Protein AF-G4SY74-F1 (afdb_monomer_lite)

Radius of gyration: 20.06 Å; chains: 1; bounding box: 60×34×42 Å

Organism: Methylotuvimicrobium alcaliphilum (strain DSM 19304 / NCIMB 14124 / VKM B-2133 / 20Z) (NCBI:txid1091494)

Foldseek 3Di:
DVVLVVVCVVVVNFDDDDDLDPVVVVVRVVSSLVVVQVVCVVVVHDRDDPPVDDPVNSVVVVVVSVVVVVVVCVVVVVVVVCVVVVPDDDPPPDD

Secondary structure (DSSP, 8-state):
-HHHHHHHHHTT--SS---SSHHHHHHHHHHHHHHHHHHHHHTTPPP---TT--HHHHHHHHHHHHHHHHHHHHHHHHHHHHHHTT----TT---

pLDDT: mean 72.76, std 10.18, range [46.84, 87.81]

Structure (mmCIF, N/CA/C/O backbone):
data_AF-G4SY74-F1
#
_entry.id   AF-G4SY74-F1
#
loop_
_atom_site.group_PDB
_atom_site.id
_atom_site.type_symbol
_atom_site.label_atom_id
_atom_site.label_alt_id
_atom_site.label_comp_id
_atom_site.label_asym_id
_atom_site.label_entity_id
_atom_site.label_seq_id
_atom_site.pdbx_PDB_ins_code
_atom_site.Cartn_x
_atom_site.Cartn_y
_atom_site.Cartn_z
_atom_site.occupancy
_atom_site.B_iso_or_equiv
_atom_site.auth_seq_id
_atom_site.auth_comp_id
_atom_site.auth_asym_id
_atom_site.auth_atom_id
_atom_site.pdbx_PDB_model_num
ATOM 1 N N . MET A 1 1 ? 4.943 -2.671 0.170 1.00 60.41 1 MET A N 1
ATOM 2 C CA . MET A 1 1 ? 3.715 -2.700 -0.653 1.00 60.41 1 MET A CA 1
ATOM 3 C C . MET A 1 1 ? 3.719 -3.885 -1.602 1.00 60.41 1 MET A C 1
ATOM 5 O O . MET A 1 1 ? 2.757 -4.632 -1.549 1.00 60.41 1 MET A O 1
ATOM 9 N N . ALA A 1 2 ? 4.811 -4.131 -2.339 1.00 66.75 2 ALA A N 1
ATOM 10 C CA . ALA A 1 2 ? 4.958 -5.307 -3.209 1.00 66.75 2 ALA A CA 1
ATOM 11 C C . ALA A 1 2 ? 4.549 -6.638 -2.551 1.00 66.75 2 ALA A C 1
ATOM 13 O O . ALA A 1 2 ? 3.687 -7.311 -3.080 1.00 66.75 2 ALA A O 1
ATOM 14 N N . SER A 1 3 ? 5.019 -6.959 -1.338 1.00 72.88 3 SER A N 1
ATOM 15 C CA . SER A 1 3 ? 4.654 -8.224 -0.670 1.00 72.88 3 SER A CA 1
ATOM 16 C C . SER A 1 3 ? 3.160 -8.377 -0.346 1.00 72.88 3 SER A C 1
ATOM 18 O O . SER A 1 3 ? 2.624 -9.481 -0.404 1.00 72.88 3 SER A O 1
ATOM 20 N N . VAL A 1 4 ? 2.472 -7.284 -0.001 1.00 71.50 4 VAL A N 1
ATOM 21 C CA . VAL A 1 4 ? 1.020 -7.299 0.249 1.00 71.50 4 VAL A CA 1
ATOM 22 C C . VAL A 1 4 ? 0.275 -7.470 -1.070 1.00 71.50 4 VAL A C 1
ATOM 24 O O . VAL A 1 4 ? -0.684 -8.227 -1.131 1.00 71.50 4 VAL A O 1
ATOM 27 N N . GLN A 1 5 ? 0.756 -6.827 -2.132 1.00 72.19 5 GLN A N 1
ATOM 28 C CA . GLN A 1 5 ? 0.192 -6.939 -3.471 1.00 72.19 5 GLN A CA 1
ATOM 29 C C . GLN A 1 5 ? 0.450 -8.315 -4.099 1.00 72.19 5 GLN A C 1
ATOM 31 O O . GLN A 1 5 ? -0.463 -8.867 -4.694 1.00 72.19 5 GLN A O 1
ATOM 36 N N . ASP A 1 6 ? 1.624 -8.913 -3.886 1.00 71.25 6 ASP A N 1
ATOM 37 C CA . ASP A 1 6 ? 1.942 -10.299 -4.253 1.00 71.25 6 ASP A CA 1
ATOM 38 C C . ASP A 1 6 ? 1.005 -11.269 -3.546 1.00 71.25 6 ASP A C 1
ATOM 40 O O . ASP A 1 6 ? 0.463 -12.190 -4.149 1.00 71.25 6 ASP A O 1
ATOM 44 N N . THR A 1 7 ? 0.784 -11.047 -2.249 1.00 73.25 7 THR A N 1
ATOM 45 C CA . THR A 1 7 ? -0.140 -11.865 -1.465 1.00 73.25 7 THR A CA 1
ATOM 46 C C . THR A 1 7 ? -1.555 -11.717 -2.015 1.00 73.25 7 THR A C 1
ATOM 48 O O . THR A 1 7 ? -2.214 -12.713 -2.292 1.00 73.25 7 THR A O 1
ATOM 51 N N . ALA A 1 8 ? -2.004 -10.488 -2.256 1.00 72.75 8 ALA A N 1
ATOM 52 C CA . ALA A 1 8 ? -3.328 -10.222 -2.792 1.00 72.75 8 ALA A CA 1
ATOM 53 C C . ALA A 1 8 ? -3.510 -10.820 -4.202 1.00 72.75 8 ALA A C 1
ATOM 55 O O . ALA A 1 8 ? -4.519 -11.471 -4.454 1.00 72.75 8 ALA A O 1
ATOM 56 N N . GLN A 1 9 ? -2.506 -10.726 -5.081 1.00 77.31 9 GLN A N 1
ATOM 57 C CA . GLN A 1 9 ? -2.496 -11.388 -6.391 1.00 77.31 9 GLN A CA 1
ATOM 58 C C . GLN A 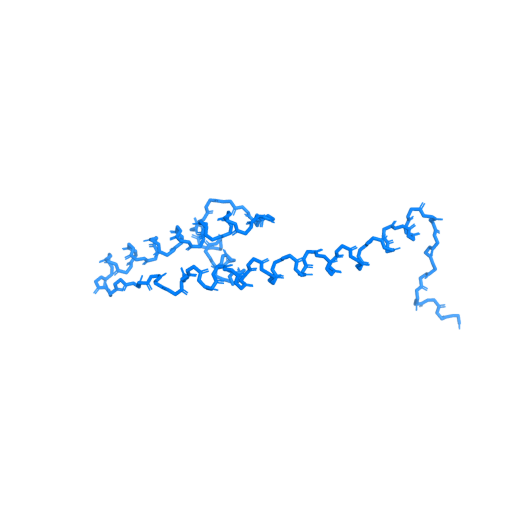1 9 ? -2.552 -12.916 -6.272 1.00 77.31 9 GLN A C 1
ATOM 60 O O . GLN A 1 9 ? -3.330 -13.546 -6.985 1.00 77.31 9 GLN A O 1
ATOM 65 N N . ASN A 1 10 ? -1.802 -13.513 -5.342 1.00 77.06 10 ASN A N 1
ATOM 66 C CA . ASN A 1 10 ? -1.850 -14.956 -5.083 1.00 77.06 10 ASN A CA 1
ATOM 67 C C . ASN A 1 10 ? -3.229 -15.424 -4.596 1.00 77.06 10 ASN A C 1
ATOM 69 O O . ASN A 1 10 ? -3.629 -16.550 -4.883 1.00 77.06 10 ASN A O 1
ATOM 73 N N . PHE A 1 11 ? -3.970 -14.565 -3.894 1.00 70.75 11 PHE A N 1
ATOM 74 C CA . PHE A 1 11 ? -5.351 -14.828 -3.483 1.00 70.75 11 PHE A CA 1
ATOM 75 C C . PHE A 1 11 ? -6.397 -14.426 -4.539 1.00 70.75 11 PHE A C 1
ATOM 77 O O . PHE A 1 11 ? -7.591 -14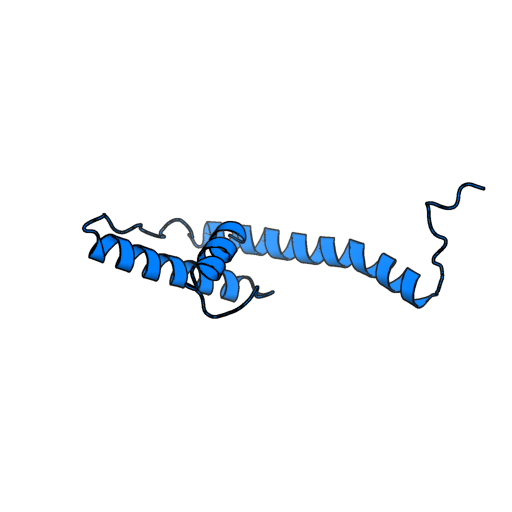.595 -4.305 1.00 70.75 11 PHE A O 1
ATOM 84 N N . GLY A 1 12 ? -5.983 -13.900 -5.699 1.00 73.19 12 GLY A N 1
ATOM 85 C CA . GLY A 1 12 ? -6.893 -13.384 -6.729 1.00 73.19 12 GLY A CA 1
ATOM 86 C C . GLY A 1 12 ? -7.606 -12.080 -6.338 1.00 73.19 12 GLY A C 1
ATOM 87 O O . GLY A 1 12 ? -8.549 -11.659 -7.005 1.00 73.19 12 GLY A O 1
ATOM 88 N N . LEU A 1 13 ? -7.158 -11.429 -5.266 1.00 67.06 13 LEU A N 1
ATOM 89 C CA . LEU A 1 13 ? -7.702 -10.202 -4.694 1.00 67.06 13 LEU A CA 1
ATOM 90 C C . LEU A 1 13 ? -6.946 -8.988 -5.260 1.00 67.06 13 LEU A C 1
ATOM 92 O O . LEU A 1 13 ? -6.182 -8.331 -4.563 1.00 67.06 13 LEU A O 1
ATOM 96 N N . GLY A 1 14 ? -7.098 -8.689 -6.549 1.00 61.94 14 GLY A N 1
ATOM 97 C CA . GLY A 1 14 ? -6.440 -7.518 -7.137 1.00 61.94 14 GLY A CA 1
ATOM 98 C C . GLY A 1 14 ? -6.501 -7.481 -8.657 1.00 61.94 14 GLY A C 1
ATOM 99 O O . GLY A 1 14 ? -5.962 -8.354 -9.333 1.00 61.94 14 GLY A O 1
ATOM 100 N N . GLY A 1 15 ? -7.147 -6.450 -9.203 1.00 57.00 15 GLY A N 1
ATOM 101 C CA . GLY A 1 15 ? -7.189 -6.186 -10.638 1.00 57.00 15 GLY A CA 1
ATOM 102 C C . GLY A 1 15 ? -6.012 -5.315 -11.065 1.00 57.00 15 GLY A C 1
ATOM 103 O O . GLY A 1 15 ? -6.056 -4.103 -10.891 1.00 57.00 15 GLY A O 1
ATOM 104 N N . GLY A 1 16 ? -4.979 -5.927 -11.641 1.00 56.00 16 GLY A N 1
ATOM 105 C CA . GLY A 1 16 ? -3.880 -5.212 -12.293 1.00 56.00 16 GLY A CA 1
ATOM 106 C C . GLY A 1 16 ? -2.505 -5.588 -11.749 1.00 56.00 16 GLY A C 1
ATOM 107 O O . GLY A 1 16 ? -2.282 -5.641 -10.539 1.00 56.00 16 GLY A O 1
ATOM 108 N N . GLY A 1 17 ? -1.588 -5.875 -12.676 1.00 58.59 17 GLY A N 1
ATOM 109 C CA . GLY A 1 17 ? -0.181 -6.128 -12.384 1.00 58.59 17 GLY A CA 1
ATOM 110 C C . GLY A 1 17 ? 0.529 -4.919 -11.768 1.00 58.59 17 GLY A C 1
ATOM 111 O O . GLY A 1 17 ? -0.070 -3.878 -11.506 1.00 58.59 17 GLY A O 1
ATOM 112 N N . TYR A 1 18 ? 1.833 -5.068 -11.548 1.00 60.38 18 TYR A N 1
ATOM 113 C CA . TYR A 1 18 ? 2.692 -3.992 -11.063 1.00 60.38 18 TYR A CA 1
ATOM 114 C C . TYR A 1 18 ? 2.588 -2.756 -11.969 1.00 60.38 18 TYR A C 1
ATOM 116 O O . TYR A 1 18 ? 2.928 -2.823 -13.149 1.00 60.38 18 TYR A O 1
ATOM 124 N N . ALA A 1 19 ? 2.093 -1.646 -11.421 1.00 64.69 19 ALA A N 1
ATOM 125 C CA . ALA A 1 19 ? 2.074 -0.359 -12.104 1.00 64.69 19 ALA A CA 1
ATOM 126 C C . ALA A 1 19 ? 3.387 0.391 -11.839 1.00 64.69 19 ALA A C 1
ATOM 128 O O . ALA A 1 19 ? 3.882 0.381 -10.716 1.00 64.69 19 ALA A O 1
ATOM 129 N N . ASP A 1 20 ? 3.918 1.071 -12.857 1.00 68.94 20 ASP A N 1
ATOM 130 C CA . ASP A 1 20 ? 5.098 1.948 -12.734 1.00 68.94 20 ASP A CA 1
ATOM 131 C C . ASP A 1 20 ? 4.759 3.332 -12.146 1.00 68.94 20 ASP A C 1
ATOM 133 O O . ASP A 1 20 ? 5.641 4.172 -11.958 1.00 68.94 20 ASP A O 1
ATOM 137 N N . ASP A 1 21 ? 3.476 3.590 -11.885 1.00 78.31 21 ASP A N 1
ATOM 138 C CA . ASP A 1 21 ? 2.985 4.843 -11.327 1.00 78.31 21 ASP A CA 1
ATOM 139 C C . ASP A 1 21 ? 2.611 4.687 -9.850 1.00 78.31 21 ASP A C 1
ATOM 141 O O . ASP A 1 21 ? 1.888 3.766 -9.459 1.00 78.31 21 ASP A O 1
ATOM 145 N N . LEU A 1 22 ? 3.089 5.619 -9.026 1.00 78.12 22 LEU A N 1
ATOM 146 C CA . LEU A 1 22 ? 2.889 5.572 -7.584 1.00 78.12 22 LEU A CA 1
ATOM 147 C C . LEU A 1 22 ? 1.409 5.707 -7.213 1.00 78.12 22 LEU A C 1
ATOM 149 O O . LEU A 1 22 ? 0.956 5.009 -6.307 1.00 78.12 22 LEU A O 1
ATOM 153 N N . ASP A 1 23 ? 0.650 6.558 -7.901 1.00 79.44 23 ASP A N 1
ATOM 154 C CA . ASP A 1 23 ? -0.766 6.759 -7.584 1.00 79.44 23 ASP A CA 1
ATOM 155 C C . ASP A 1 23 ? -1.589 5.509 -7.916 1.00 79.44 23 ASP A C 1
ATOM 157 O O . ASP A 1 23 ? -2.444 5.097 -7.127 1.00 79.44 23 ASP A O 1
ATOM 161 N N . ALA A 1 24 ? -1.267 4.828 -9.018 1.00 79.00 24 ALA A N 1
ATOM 162 C CA . ALA A 1 24 ? -1.847 3.527 -9.341 1.00 79.00 24 ALA A CA 1
ATOM 163 C C . ALA A 1 24 ? -1.520 2.456 -8.280 1.00 79.00 24 ALA A C 1
ATOM 165 O O . ALA A 1 24 ? -2.410 1.702 -7.871 1.00 79.00 24 ALA A O 1
ATOM 166 N N . ILE A 1 25 ? -0.280 2.415 -7.772 1.00 79.12 25 ILE A N 1
ATOM 167 C CA . ILE A 1 25 ? 0.109 1.508 -6.677 1.00 79.12 25 ILE A CA 1
ATOM 168 C C . ILE A 1 25 ? -0.709 1.813 -5.416 1.00 79.12 25 ILE A C 1
ATOM 170 O O . ILE A 1 25 ? -1.279 0.900 -4.816 1.00 79.12 25 ILE A O 1
ATOM 174 N N . LEU A 1 26 ? -0.813 3.083 -5.024 1.00 81.56 26 LEU A N 1
ATOM 175 C CA . LEU A 1 26 ? -1.558 3.502 -3.835 1.00 81.56 26 LEU A CA 1
ATOM 176 C C . LEU A 1 26 ? -3.055 3.193 -3.950 1.00 81.56 26 LEU A C 1
ATOM 178 O O . LEU A 1 26 ? -3.658 2.713 -2.989 1.00 81.56 26 LEU A O 1
ATOM 182 N N . CYS A 1 27 ? -3.637 3.398 -5.131 1.00 80.19 27 CYS A N 1
ATOM 183 C CA . CYS A 1 27 ? -5.026 3.057 -5.419 1.00 80.19 27 CYS A CA 1
ATOM 184 C C . CYS A 1 27 ? -5.270 1.543 -5.297 1.00 80.19 27 CYS A C 1
ATOM 186 O O . CYS A 1 27 ? -6.203 1.117 -4.613 1.00 80.19 27 CYS A O 1
ATOM 188 N N . SER A 1 28 ? -4.385 0.719 -5.873 1.00 77.75 28 SER A N 1
ATOM 189 C CA . SER A 1 28 ? -4.478 -0.744 -5.771 1.00 77.75 28 SER A CA 1
ATOM 190 C C . SER A 1 28 ? -4.359 -1.237 -4.324 1.00 77.75 28 SER A C 1
ATOM 192 O O . SER A 1 28 ? -5.107 -2.116 -3.898 1.00 77.75 28 SER A O 1
ATOM 194 N N . PHE A 1 29 ? -3.481 -0.615 -3.534 1.00 77.44 29 PHE A N 1
ATOM 195 C CA . PHE A 1 29 ? -3.306 -0.931 -2.122 1.00 77.44 29 PHE A CA 1
ATOM 196 C C . PHE A 1 29 ? -4.548 -0.572 -1.295 1.00 77.44 29 PHE A C 1
ATOM 198 O O . PHE A 1 29 ? -4.983 -1.364 -0.460 1.00 77.44 29 PHE A O 1
ATOM 205 N N . GLY A 1 30 ? -5.167 0.581 -1.569 1.00 78.50 30 GLY A N 1
ATOM 206 C CA . GLY A 1 30 ? -6.432 0.972 -0.946 1.00 78.50 30 GLY A CA 1
ATOM 207 C C . GLY A 1 30 ? -7.574 0.002 -1.266 1.00 78.50 30 GLY A C 1
ATOM 208 O O . GLY A 1 30 ? -8.330 -0.372 -0.372 1.00 78.50 30 GLY A O 1
ATOM 209 N N . ALA A 1 31 ? -7.660 -0.469 -2.514 1.00 80.44 31 ALA A N 1
ATOM 210 C CA . ALA A 1 31 ? -8.661 -1.453 -2.924 1.00 80.44 31 ALA A CA 1
ATOM 211 C C . ALA A 1 31 ? -8.490 -2.803 -2.203 1.00 80.44 31 ALA A C 1
ATOM 213 O O . ALA A 1 31 ? -9.474 -3.366 -1.728 1.00 80.44 31 ALA A O 1
ATOM 214 N N . ILE A 1 32 ? -7.252 -3.291 -2.052 1.00 80.88 32 ILE A N 1
ATOM 215 C CA . ILE A 1 32 ? -6.957 -4.502 -1.263 1.00 80.88 32 ILE A CA 1
ATOM 216 C C . ILE A 1 32 ? -7.423 -4.321 0.186 1.00 80.88 32 ILE A C 1
ATOM 218 O O . ILE A 1 32 ? -8.045 -5.218 0.752 1.00 80.88 32 ILE A O 1
ATOM 222 N N . GLY A 1 33 ? -7.182 -3.146 0.772 1.00 78.88 33 GLY A N 1
ATOM 223 C CA . GLY A 1 33 ? -7.621 -2.823 2.127 1.00 78.88 33 GLY A CA 1
ATOM 224 C C . GLY A 1 33 ? -9.135 -2.911 2.330 1.00 78.88 33 GLY A C 1
ATOM 225 O O . GLY A 1 33 ? -9.585 -3.435 3.347 1.00 78.88 33 GLY A O 1
ATOM 226 N N . LEU A 1 34 ? -9.923 -2.458 1.351 1.00 81.25 34 LEU A N 1
ATOM 227 C CA . LEU A 1 34 ? -11.384 -2.580 1.389 1.00 81.25 34 LEU A CA 1
ATOM 228 C C . LEU A 1 34 ? -11.840 -4.041 1.327 1.00 81.25 34 LEU A C 1
ATOM 230 O O . LEU A 1 34 ? -12.719 -4.436 2.086 1.00 81.25 34 LEU A O 1
ATOM 234 N N . VAL A 1 35 ? -11.222 -4.850 0.464 1.00 83.06 35 VAL A N 1
ATOM 235 C CA . VAL A 1 35 ? -11.575 -6.270 0.316 1.00 83.06 35 VAL A CA 1
ATOM 236 C C . VAL A 1 35 ? -11.243 -7.064 1.579 1.00 83.06 35 VAL A C 1
ATOM 238 O O . VAL A 1 35 ? -12.041 -7.884 2.021 1.00 83.06 35 VAL A O 1
ATOM 241 N N . VAL A 1 36 ? -10.094 -6.792 2.199 1.00 81.38 36 VAL A N 1
ATOM 242 C CA . VAL A 1 36 ? -9.719 -7.417 3.476 1.00 81.38 36 VAL A CA 1
ATOM 243 C C . VAL A 1 36 ? -10.696 -7.034 4.590 1.00 81.38 36 VAL A C 1
ATOM 245 O O . VAL A 1 36 ? -11.045 -7.885 5.403 1.00 81.38 36 VAL A O 1
ATOM 248 N N . ASN A 1 37 ? -11.180 -5.790 4.614 1.00 83.56 37 ASN A N 1
ATOM 249 C CA . ASN A 1 37 ? -12.187 -5.376 5.590 1.00 83.56 37 ASN A CA 1
ATOM 250 C C . ASN A 1 37 ? -13.528 -6.082 5.383 1.00 83.56 37 ASN A C 1
ATOM 252 O O . ASN A 1 37 ? -14.158 -6.467 6.362 1.00 83.56 37 ASN A O 1
ATOM 256 N N . GLU A 1 38 ? -13.936 -6.330 4.139 1.00 84.88 38 GLU A N 1
ATOM 257 C CA . GLU A 1 38 ? -15.157 -7.098 3.884 1.00 84.88 38 GLU A CA 1
ATOM 258 C C . GLU A 1 38 ? -15.025 -8.549 4.367 1.00 84.88 38 GLU A C 1
ATOM 260 O O . GLU A 1 38 ? -15.911 -9.057 5.049 1.00 84.88 38 GLU A O 1
ATOM 265 N N . ILE A 1 39 ? -13.872 -9.185 4.134 1.00 84.38 39 ILE A N 1
ATOM 266 C CA . ILE A 1 39 ? -13.581 -10.525 4.671 1.00 84.38 39 ILE A CA 1
ATOM 267 C C . ILE A 1 39 ? -13.608 -10.515 6.205 1.00 84.38 39 ILE A C 1
ATOM 269 O O . ILE A 1 39 ? -14.177 -11.413 6.826 1.00 84.38 39 ILE A O 1
ATOM 273 N N . ASN A 1 40 ? -13.018 -9.495 6.834 1.00 84.44 40 ASN A N 1
ATOM 274 C CA . ASN A 1 40 ? -13.068 -9.352 8.286 1.00 84.44 40 ASN A CA 1
ATOM 275 C C . ASN A 1 40 ? -14.513 -9.227 8.776 1.00 84.44 40 ASN A C 1
ATOM 277 O O . ASN A 1 40 ? -14.880 -9.897 9.740 1.00 84.44 40 ASN A O 1
ATOM 281 N N . ARG A 1 41 ? -15.343 -8.431 8.100 1.00 84.44 41 ARG A N 1
ATOM 282 C CA . ARG A 1 41 ? -16.750 -8.238 8.456 1.00 84.44 41 ARG A CA 1
ATOM 283 C C . ARG A 1 41 ? -17.565 -9.524 8.320 1.00 84.44 41 ARG A C 1
ATOM 285 O O . ARG A 1 41 ? -18.318 -9.842 9.240 1.00 84.44 41 ARG A O 1
ATOM 292 N N . ASP A 1 42 ? -17.348 -10.298 7.260 1.00 87.81 42 ASP A N 1
ATOM 293 C CA . ASP A 1 42 ? -17.957 -11.623 7.074 1.00 87.81 42 ASP A CA 1
ATOM 294 C C . ASP A 1 42 ? -17.564 -12.608 8.187 1.00 87.81 42 ASP A C 1
ATOM 296 O O . ASP A 1 42 ? -18.351 -13.466 8.590 1.00 87.81 42 ASP A O 1
ATOM 300 N N . MET A 1 43 ? -16.356 -12.461 8.734 1.00 83.50 43 MET A N 1
ATOM 301 C CA . MET A 1 43 ? -15.843 -13.272 9.841 1.00 83.50 43 MET A CA 1
ATOM 302 C C . MET A 1 43 ? -16.187 -12.717 11.237 1.00 83.50 43 MET A C 1
ATOM 304 O O . MET A 1 43 ? -15.832 -13.338 12.240 1.00 83.50 43 MET A O 1
ATOM 308 N N . GLY A 1 44 ? -16.857 -11.563 11.334 1.00 87.25 44 GLY A N 1
ATOM 309 C CA . GLY A 1 44 ? -17.140 -10.881 12.605 1.00 87.25 44 GLY A CA 1
ATOM 310 C C . GLY A 1 44 ? -15.914 -10.237 13.272 1.00 87.25 44 GLY A C 1
ATOM 311 O O . GLY A 1 44 ? -15.932 -9.965 14.473 1.00 87.25 44 GLY A O 1
ATOM 312 N N . LEU A 1 45 ? -14.840 -10.019 12.512 1.00 83.50 45 LEU A N 1
ATOM 313 C CA . LEU A 1 45 ? -13.616 -9.336 12.925 1.00 83.50 45 LEU A CA 1
ATOM 314 C C . LEU A 1 45 ? -13.727 -7.815 12.729 1.00 83.50 45 LEU A C 1
ATOM 316 O O . LEU A 1 45 ? -14.629 -7.306 12.067 1.00 83.50 45 LEU A O 1
ATOM 320 N N . LEU A 1 46 ? -12.789 -7.079 13.330 1.00 79.81 46 LEU A N 1
ATOM 321 C CA . LEU A 1 46 ? -12.729 -5.620 13.240 1.00 79.81 46 LEU A CA 1
ATOM 322 C C . LEU A 1 46 ? -12.164 -5.157 11.887 1.00 79.81 46 LEU A C 1
ATOM 324 O O . LEU A 1 46 ? -11.215 -5.743 11.358 1.00 79.81 46 LEU A O 1
ATOM 328 N N . ASP A 1 47 ? -12.713 -4.055 11.375 1.00 79.06 47 ASP A N 1
ATOM 329 C CA . ASP A 1 47 ? -12.199 -3.372 10.186 1.00 79.06 47 ASP A CA 1
ATOM 330 C C . ASP A 1 47 ? -10.799 -2.794 10.464 1.00 79.06 47 ASP A C 1
ATOM 332 O O . ASP A 1 47 ? -10.540 -2.188 11.508 1.00 79.06 47 ASP A O 1
ATOM 336 N N . LEU A 1 48 ? -9.888 -2.943 9.504 1.00 71.25 48 LEU A N 1
ATOM 337 C CA . LEU A 1 48 ? -8.575 -2.310 9.521 1.00 71.25 48 LEU A CA 1
ATOM 338 C C . LEU A 1 48 ? -8.680 -0.920 8.880 1.00 71.25 48 LEU A C 1
ATOM 340 O O . LEU A 1 48 ? -8.943 -0.779 7.681 1.00 71.25 48 LEU A O 1
ATOM 344 N N . THR A 1 49 ? -8.447 0.136 9.656 1.00 63.84 49 THR A N 1
ATOM 345 C CA . THR A 1 49 ? -8.382 1.502 9.125 1.00 63.84 49 THR A CA 1
ATOM 346 C C . THR A 1 49 ? -7.049 1.740 8.414 1.00 63.84 49 THR A C 1
ATOM 348 O O . THR A 1 49 ? -5.975 1.721 9.011 1.00 63.84 49 THR A O 1
ATOM 351 N N . HIS A 1 50 ? -7.112 2.019 7.109 1.00 59.12 50 HIS A N 1
ATOM 352 C CA . HIS A 1 50 ? -5.952 2.351 6.270 1.00 59.12 50 HIS A CA 1
ATOM 353 C C . HIS A 1 50 ? -5.482 3.813 6.429 1.00 59.12 50 HIS A C 1
ATOM 355 O O . HIS A 1 50 ? -4.932 4.403 5.502 1.00 59.12 50 HIS A O 1
ATOM 361 N N . GLU A 1 51 ? -5.642 4.415 7.611 1.00 61.97 51 GLU A N 1
ATOM 362 C CA . GLU A 1 51 ? -5.241 5.811 7.874 1.00 61.97 51 GLU A CA 1
ATOM 363 C C . GLU A 1 51 ? -3.711 6.024 7.809 1.00 61.97 51 GLU A C 1
ATOM 365 O O . GLU A 1 51 ? -3.203 7.141 7.885 1.00 61.97 51 GLU A O 1
ATOM 370 N N . LEU A 1 52 ? -2.941 4.949 7.613 1.00 60.66 52 LEU A N 1
ATOM 371 C CA . LEU A 1 52 ? -1.484 4.988 7.578 1.00 60.66 52 LEU A CA 1
ATOM 372 C C . LEU A 1 52 ? -0.904 5.770 6.386 1.00 60.66 52 LEU A C 1
ATOM 374 O O . LEU A 1 52 ? 0.247 6.191 6.460 1.00 60.66 52 LEU A O 1
ATOM 378 N N . ILE A 1 53 ? -1.644 5.977 5.291 1.00 66.56 53 ILE A N 1
ATOM 379 C CA . ILE A 1 53 ? -1.146 6.740 4.133 1.00 66.56 53 ILE A CA 1
ATOM 380 C C . ILE A 1 53 ? -1.643 8.180 4.223 1.00 66.56 53 ILE A C 1
ATOM 382 O O . ILE A 1 53 ? -2.584 8.597 3.556 1.00 66.56 53 ILE A O 1
ATOM 386 N N . THR A 1 54 ? -0.985 8.955 5.078 1.00 79.12 54 THR A N 1
ATOM 387 C CA . THR A 1 54 ? -1.206 10.402 5.161 1.00 79.12 54 THR A CA 1
ATOM 388 C C . THR A 1 54 ? -0.560 11.123 3.968 1.00 79.12 54 THR A C 1
ATOM 390 O O . THR A 1 54 ? 0.406 10.605 3.394 1.00 79.12 54 THR A O 1
ATOM 393 N N . PRO A 1 55 ? -0.984 12.358 3.626 1.00 78.56 55 PRO A N 1
ATOM 394 C CA . PRO A 1 55 ? -0.341 13.152 2.571 1.00 78.56 55 PRO A CA 1
ATOM 395 C C . PRO A 1 55 ? 1.177 13.312 2.770 1.00 78.56 55 PRO A C 1
ATOM 397 O O . PRO A 1 55 ? 1.954 13.316 1.816 1.00 78.56 55 PRO A O 1
ATOM 400 N N . ALA A 1 56 ? 1.629 13.373 4.028 1.00 80.56 56 ALA A N 1
ATOM 401 C CA . ALA A 1 56 ? 3.048 13.436 4.372 1.00 80.56 56 ALA A CA 1
ATOM 402 C C . ALA A 1 56 ? 3.808 12.141 4.025 1.00 80.56 56 ALA A C 1
ATOM 404 O O . ALA A 1 56 ? 4.972 12.187 3.619 1.00 80.56 56 ALA A O 1
ATOM 405 N N . ILE A 1 57 ? 3.165 10.982 4.179 1.00 81.56 57 ILE A N 1
ATOM 406 C CA . ILE A 1 57 ? 3.731 9.678 3.818 1.00 81.56 57 ILE A CA 1
ATOM 407 C C . ILE A 1 57 ? 3.703 9.494 2.298 1.00 81.56 57 ILE A C 1
ATOM 409 O O . ILE A 1 57 ? 4.705 9.052 1.738 1.00 81.56 57 ILE A O 1
ATOM 413 N N . GLN A 1 58 ? 2.638 9.934 1.619 1.00 82.31 58 GLN A N 1
ATOM 414 C CA . GLN A 1 58 ? 2.573 9.954 0.154 1.00 82.3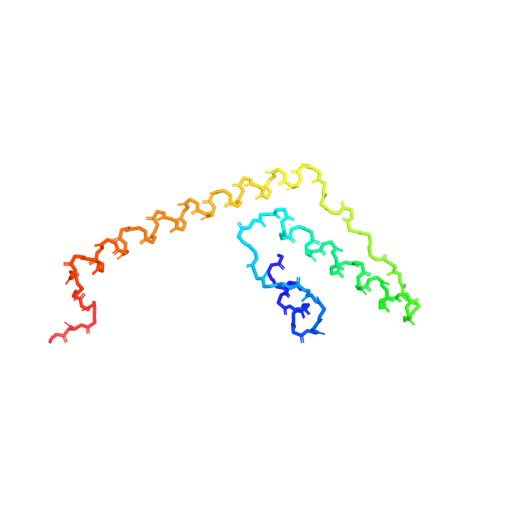1 58 GLN A CA 1
ATOM 415 C C . GLN A 1 58 ? 3.724 10.771 -0.452 1.00 82.31 58 GLN A C 1
ATOM 417 O O . GLN A 1 58 ? 4.421 10.279 -1.337 1.00 82.31 58 GLN A O 1
ATOM 422 N N . GLY A 1 59 ? 4.009 11.965 0.081 1.00 82.88 59 GLY A N 1
ATOM 423 C CA . GLY A 1 59 ? 5.135 12.787 -0.378 1.00 82.88 59 GLY A CA 1
ATOM 424 C C . GLY A 1 59 ? 6.500 12.105 -0.207 1.00 82.88 59 GLY A C 1
ATOM 425 O O . GLY A 1 59 ? 7.352 12.172 -1.094 1.00 82.88 59 GLY A O 1
ATOM 426 N N . LYS A 1 60 ? 6.705 11.381 0.902 1.00 83.69 60 LYS A N 1
ATOM 427 C CA . LYS A 1 60 ? 7.927 10.586 1.112 1.00 83.69 60 LYS A CA 1
ATOM 428 C C . LYS A 1 60 ? 8.021 9.412 0.140 1.00 83.69 60 LYS A C 1
ATOM 430 O O . LYS A 1 60 ? 9.103 9.160 -0.389 1.00 83.69 60 LYS A O 1
ATOM 435 N N . LEU A 1 61 ? 6.914 8.713 -0.115 1.00 83.62 61 LEU A N 1
ATOM 436 C CA . LEU A 1 61 ? 6.889 7.630 -1.097 1.00 83.62 61 LEU A CA 1
ATOM 437 C C . LEU A 1 61 ? 7.166 8.147 -2.512 1.00 83.62 61 LEU A C 1
ATOM 439 O O . LEU A 1 61 ? 7.939 7.513 -3.221 1.00 83.62 61 LEU A O 1
ATOM 443 N N . ALA A 1 62 ? 6.624 9.306 -2.895 1.00 85.25 62 ALA A N 1
ATOM 444 C CA . ALA A 1 62 ? 6.894 9.938 -4.189 1.00 85.25 62 ALA A CA 1
ATOM 445 C C . ALA A 1 62 ? 8.383 10.233 -4.377 1.00 85.25 62 ALA A C 1
ATOM 447 O O . ALA A 1 62 ? 8.963 9.902 -5.412 1.00 85.25 62 ALA A O 1
ATOM 448 N N . TYR A 1 63 ? 9.029 10.774 -3.342 1.00 85.56 63 TYR A N 1
ATOM 449 C CA . TYR A 1 63 ? 10.466 11.018 -3.362 1.00 85.56 63 TYR A CA 1
ATOM 450 C C . TYR A 1 63 ? 11.280 9.722 -3.512 1.00 85.56 63 TYR A C 1
ATOM 452 O O . TYR A 1 63 ? 12.172 9.643 -4.358 1.00 85.56 63 TYR A O 1
ATOM 460 N N . ILE A 1 64 ? 10.960 8.683 -2.732 1.00 85.75 64 ILE A N 1
ATOM 461 C CA . ILE A 1 64 ? 11.651 7.385 -2.806 1.00 85.75 64 ILE A CA 1
ATOM 462 C C . ILE A 1 64 ? 11.422 6.720 -4.168 1.00 85.75 64 ILE A C 1
ATOM 464 O O . ILE A 1 64 ? 12.366 6.178 -4.740 1.00 85.75 64 ILE A O 1
ATOM 468 N N . HIS A 1 65 ? 10.205 6.787 -4.709 1.00 83.69 65 HIS A N 1
ATOM 469 C CA . HIS A 1 65 ? 9.863 6.247 -6.023 1.00 83.69 65 HIS A CA 1
ATOM 470 C C . HIS A 1 65 ? 10.684 6.922 -7.130 1.00 83.69 65 HIS A C 1
ATOM 472 O O . HIS A 1 65 ? 11.315 6.245 -7.943 1.00 83.69 65 HIS A O 1
ATOM 478 N N . ALA A 1 66 ? 10.759 8.256 -7.115 1.00 83.38 66 ALA A N 1
ATOM 479 C CA . ALA A 1 66 ? 11.575 9.018 -8.056 1.00 83.38 66 ALA A CA 1
ATOM 480 C C . ALA A 1 66 ? 13.071 8.676 -7.937 1.00 83.38 66 ALA A C 1
ATOM 482 O O . ALA A 1 66 ? 13.748 8.485 -8.952 1.00 83.38 66 ALA A O 1
ATOM 483 N N . LEU A 1 67 ? 13.588 8.542 -6.709 1.00 85.12 67 LEU A N 1
ATOM 484 C CA . LEU A 1 67 ? 14.974 8.148 -6.456 1.00 85.12 67 LEU A CA 1
ATOM 485 C C . LEU A 1 67 ? 15.265 6.736 -6.986 1.00 85.12 67 LEU A C 1
ATOM 487 O O . LEU A 1 67 ? 16.259 6.534 -7.682 1.00 85.12 67 LEU A O 1
ATOM 491 N N . ALA A 1 68 ? 14.392 5.769 -6.694 1.00 81.38 68 ALA A N 1
ATOM 492 C CA . ALA A 1 68 ? 14.535 4.384 -7.131 1.00 81.38 68 ALA A CA 1
ATOM 493 C C . ALA A 1 68 ? 14.491 4.269 -8.659 1.00 81.38 68 ALA A C 1
ATOM 495 O O . ALA A 1 68 ? 15.373 3.649 -9.252 1.00 81.38 68 ALA A O 1
ATOM 496 N N . CYS A 1 69 ? 13.528 4.930 -9.306 1.00 80.56 69 CYS A N 1
ATOM 497 C CA . CYS A 1 69 ? 13.413 4.944 -10.761 1.00 80.56 69 CYS A CA 1
ATOM 498 C C . CYS A 1 69 ? 14.658 5.578 -11.413 1.00 80.56 69 CYS A C 1
ATOM 500 O O . CYS A 1 69 ? 15.220 5.029 -12.363 1.00 80.56 69 CYS A O 1
ATOM 502 N N . THR A 1 70 ? 15.179 6.668 -10.838 1.00 80.06 70 THR A N 1
ATOM 503 C CA . THR A 1 70 ? 16.420 7.314 -11.304 1.00 80.06 70 THR A CA 1
ATOM 504 C C . THR A 1 70 ? 17.642 6.406 -11.133 1.00 80.06 70 THR A C 1
ATOM 506 O O . THR A 1 70 ? 18.442 6.270 -12.060 1.00 80.06 70 THR A O 1
ATOM 509 N N . ALA A 1 71 ? 17.784 5.743 -9.983 1.00 72.38 71 ALA A N 1
ATOM 510 C CA . ALA A 1 71 ? 18.896 4.836 -9.700 1.00 72.38 71 ALA A CA 1
ATOM 511 C C . ALA A 1 71 ? 18.886 3.591 -10.605 1.00 72.38 71 ALA A C 1
ATOM 513 O O . ALA A 1 71 ? 19.928 3.189 -11.127 1.00 72.38 71 ALA A O 1
ATOM 514 N N . ILE A 1 72 ? 17.706 3.009 -10.844 1.00 70.88 72 ILE A N 1
ATOM 515 C CA . ILE A 1 72 ? 17.514 1.889 -11.774 1.00 70.88 72 ILE A CA 1
ATOM 516 C C . ILE A 1 72 ? 17.894 2.318 -13.193 1.00 70.88 72 ILE A C 1
ATOM 518 O O . ILE A 1 72 ? 18.654 1.620 -13.867 1.00 70.88 72 ILE A O 1
ATOM 522 N N . LYS A 1 73 ? 17.452 3.505 -13.624 1.00 71.69 73 LYS A N 1
ATOM 523 C CA . LYS A 1 73 ? 17.792 4.057 -14.938 1.00 71.69 73 LYS A CA 1
ATOM 524 C C . LYS A 1 73 ? 19.301 4.245 -15.094 1.00 71.69 73 LYS A C 1
ATOM 526 O O . LYS A 1 73 ? 19.854 3.811 -16.098 1.00 71.69 73 LYS A O 1
ATOM 531 N N . LEU A 1 74 ? 19.987 4.790 -14.085 1.00 69.94 74 LEU A N 1
ATOM 532 C CA . LEU A 1 74 ? 21.444 4.976 -14.113 1.00 69.94 74 LEU A 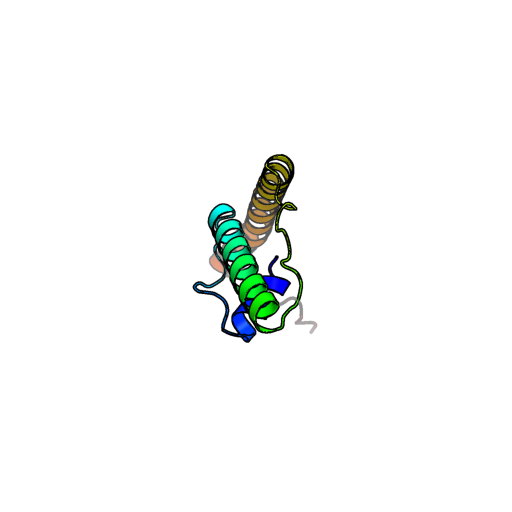CA 1
ATOM 533 C C . LEU A 1 74 ? 22.231 3.658 -14.161 1.00 69.94 74 LEU A C 1
ATOM 535 O O . LEU A 1 74 ? 23.324 3.625 -14.718 1.00 69.94 74 LEU A O 1
ATOM 539 N N . ARG A 1 75 ? 21.695 2.575 -13.589 1.00 66.06 75 ARG A N 1
ATOM 540 C CA . ARG A 1 75 ? 22.338 1.253 -13.583 1.00 66.06 75 ARG A CA 1
ATOM 541 C C . ARG A 1 75 ? 22.091 0.472 -14.876 1.00 66.06 75 ARG A C 1
ATOM 543 O O . ARG A 1 75 ? 22.995 -0.204 -15.360 1.00 66.06 75 ARG A O 1
ATOM 550 N N . ILE A 1 76 ? 20.887 0.567 -15.441 1.00 69.56 76 ILE A N 1
ATOM 551 C CA . ILE A 1 76 ? 20.493 -0.177 -16.647 1.00 69.56 76 ILE A CA 1
ATOM 552 C C . ILE A 1 76 ? 21.003 0.503 -17.919 1.00 69.56 76 ILE A C 1
ATOM 554 O O . ILE A 1 76 ? 21.405 -0.187 -18.848 1.00 69.56 76 ILE A O 1
ATOM 558 N N . PHE A 1 77 ? 21.036 1.835 -17.984 1.00 66.88 77 PHE A N 1
ATOM 559 C CA . PHE A 1 77 ? 21.436 2.549 -19.201 1.00 66.88 77 PHE A CA 1
ATOM 560 C C . PHE A 1 77 ? 22.859 2.217 -19.700 1.00 66.88 77 PHE A C 1
ATOM 562 O O . PHE A 1 77 ? 22.997 1.878 -20.875 1.00 66.88 77 PHE A O 1
ATOM 569 N N . PRO A 1 78 ? 23.922 2.231 -18.868 1.00 67.12 78 PRO A N 1
ATOM 570 C CA . PRO A 1 78 ? 25.259 1.837 -19.318 1.00 67.12 78 PRO A CA 1
ATOM 571 C C . PRO A 1 78 ? 25.345 0.343 -19.668 1.00 67.12 78 PRO A C 1
ATOM 573 O O . PRO A 1 78 ? 26.073 -0.029 -20.586 1.00 67.12 78 PRO A O 1
ATOM 576 N N . PHE A 1 79 ? 24.564 -0.507 -18.996 1.00 62.66 79 PHE A N 1
ATOM 577 C CA . PHE A 1 79 ? 24.471 -1.941 -19.286 1.00 62.66 79 PHE A CA 1
ATOM 578 C C . PHE A 1 79 ? 23.811 -2.211 -20.649 1.00 62.66 79 PHE A C 1
ATOM 580 O O . PHE A 1 79 ? 24.346 -2.953 -21.471 1.00 62.66 79 PHE A O 1
ATOM 587 N N . ALA A 1 80 ? 22.686 -1.551 -20.929 1.00 64.69 80 ALA A N 1
ATOM 588 C CA . ALA A 1 80 ? 21.989 -1.621 -22.209 1.00 64.69 80 ALA A CA 1
ATOM 589 C C . ALA A 1 80 ? 22.830 -1.022 -23.352 1.00 64.69 80 ALA A C 1
ATOM 591 O O . ALA A 1 80 ? 22.861 -1.572 -24.451 1.00 64.69 80 ALA A O 1
ATOM 592 N N . LEU A 1 81 ? 23.574 0.059 -23.086 1.00 68.31 81 LEU A N 1
ATOM 593 C CA . LEU A 1 81 ? 24.507 0.655 -24.046 1.00 68.31 81 LEU A CA 1
ATOM 594 C C . LEU A 1 81 ? 25.683 -0.285 -24.369 1.00 68.31 81 LEU A C 1
ATOM 596 O O . LEU A 1 81 ? 26.096 -0.371 -25.523 1.00 68.31 81 LEU A O 1
ATOM 600 N N . SER A 1 82 ? 26.200 -1.011 -23.373 1.00 66.94 82 SER A N 1
ATOM 601 C CA . SER A 1 82 ? 27.247 -2.031 -23.549 1.00 66.94 82 SER A CA 1
ATOM 602 C C . SER A 1 82 ? 26.758 -3.228 -24.377 1.00 66.94 82 SER A C 1
ATOM 604 O O . SER A 1 82 ? 27.468 -3.681 -25.276 1.00 66.94 82 SER A O 1
ATOM 606 N N . LEU A 1 83 ? 25.517 -3.684 -24.159 1.00 67.50 83 LEU A N 1
ATOM 607 C CA . LEU A 1 83 ? 24.877 -4.706 -24.999 1.00 67.50 83 LEU A CA 1
ATOM 608 C C . LEU A 1 83 ? 24.690 -4.226 -26.446 1.00 67.50 83 LEU A C 1
ATOM 610 O O . LEU A 1 83 ? 25.000 -4.959 -27.381 1.00 67.50 83 LEU A O 1
ATOM 614 N N . SER A 1 84 ? 24.249 -2.978 -26.639 1.00 69.00 84 SER A N 1
ATOM 615 C CA . SER A 1 84 ? 24.061 -2.388 -27.972 1.00 69.00 84 SER A CA 1
ATOM 616 C C . SER A 1 84 ? 25.364 -2.228 -28.762 1.00 69.00 84 SER A C 1
ATOM 618 O O . SER A 1 84 ? 25.314 -2.165 -29.988 1.00 69.00 84 SER A O 1
ATOM 620 N N . LYS A 1 85 ? 26.518 -2.140 -28.089 1.00 73.81 85 LYS A N 1
ATOM 621 C CA . LYS A 1 85 ? 27.845 -2.059 -28.721 1.00 73.81 85 LYS A CA 1
ATOM 622 C C . LYS A 1 85 ? 28.489 -3.427 -28.974 1.00 73.81 85 LYS A C 1
ATOM 624 O O . LYS A 1 85 ? 29.562 -3.480 -29.564 1.00 73.81 85 LYS A O 1
ATOM 629 N N . GLY A 1 86 ? 27.853 -4.525 -28.553 1.00 60.56 86 GLY A N 1
ATOM 630 C CA . GLY A 1 86 ? 28.389 -5.879 -28.718 1.00 60.56 86 GLY A CA 1
ATOM 631 C C . GLY A 1 86 ? 29.611 -6.189 -27.841 1.00 60.56 86 GLY A C 1
ATOM 632 O O . GLY A 1 86 ? 30.306 -7.171 -28.087 1.00 60.56 86 GLY A O 1
ATOM 633 N N . GLU A 1 87 ? 29.888 -5.387 -26.809 1.00 62.19 87 GLU A N 1
ATOM 634 C CA . GLU A 1 87 ? 31.101 -5.484 -25.979 1.00 62.19 87 GLU A CA 1
ATOM 635 C C . GLU A 1 87 ? 30.929 -6.413 -24.762 1.00 62.19 87 GLU A C 1
ATOM 637 O O . GLU A 1 87 ? 31.314 -6.075 -23.644 1.00 62.19 87 GLU A O 1
ATOM 642 N N . TRP A 1 88 ? 30.345 -7.601 -24.945 1.00 51.22 88 TRP A N 1
ATOM 643 C CA . TRP A 1 88 ? 30.219 -8.580 -23.857 1.00 51.22 88 TRP A CA 1
ATOM 644 C C . TRP A 1 88 ? 31.344 -9.615 -23.882 1.00 51.22 88 TRP A C 1
ATOM 646 O O . TRP A 1 88 ? 31.280 -10.614 -24.597 1.00 51.22 88 TRP A O 1
ATOM 656 N N . LYS A 1 89 ? 32.365 -9.408 -23.040 1.00 62.50 89 LYS A N 1
ATOM 657 C CA . LYS A 1 89 ? 33.289 -10.469 -22.610 1.00 62.50 89 LYS A CA 1
ATOM 658 C C . LYS A 1 89 ? 32.790 -11.046 -21.287 1.00 62.50 89 LYS A C 1
ATOM 660 O O . LYS A 1 89 ? 32.701 -10.341 -20.287 1.00 62.50 89 LYS A O 1
ATOM 665 N N . ASN A 1 90 ? 32.443 -12.329 -21.310 1.00 58.38 90 ASN A N 1
ATOM 666 C CA . ASN A 1 90 ? 31.883 -13.057 -20.177 1.00 58.38 90 ASN A CA 1
ATOM 667 C C . ASN A 1 90 ? 32.874 -13.036 -18.987 1.00 58.38 90 ASN A C 1
ATOM 669 O O . ASN A 1 90 ? 33.991 -13.536 -19.148 1.00 58.38 90 ASN A O 1
ATOM 673 N N . PRO A 1 91 ? 32.516 -12.505 -17.800 1.00 51.84 91 PRO A N 1
ATOM 674 C CA . PRO A 1 91 ? 33.435 -12.396 -16.660 1.00 51.84 91 PRO A CA 1
ATOM 675 C C . PRO A 1 91 ? 33.784 -13.744 -15.992 1.00 51.84 91 PRO A C 1
ATOM 677 O O . PRO A 1 91 ? 34.412 -13.757 -14.939 1.00 51.84 91 PRO A O 1
ATOM 680 N N . GLY A 1 92 ? 33.394 -14.876 -16.591 1.00 54.44 92 GLY A N 1
ATOM 681 C CA . GLY A 1 92 ? 33.647 -16.229 -16.084 1.00 54.44 92 GLY A CA 1
ATOM 682 C C . GLY A 1 92 ? 34.586 -17.100 -16.927 1.00 54.44 92 GLY A C 1
ATOM 683 O O . GLY A 1 92 ? 34.756 -18.267 -16.594 1.00 54.44 92 GLY A O 1
ATOM 684 N N . SER A 1 93 ? 35.191 -16.594 -18.008 1.00 48.41 93 SER A N 1
ATOM 685 C CA . SER A 1 93 ? 36.165 -17.376 -18.789 1.00 48.41 93 SER A CA 1
ATOM 686 C C . SER A 1 93 ? 37.575 -17.174 -18.239 1.00 48.41 93 SER A C 1
ATOM 688 O O . SER A 1 93 ? 38.370 -16.421 -18.801 1.00 48.41 93 SER A O 1
ATOM 690 N N . ILE A 1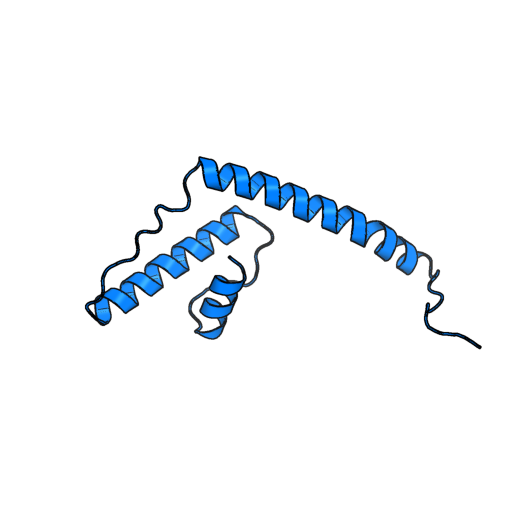 94 ? 37.872 -17.842 -17.130 1.00 46.84 94 ILE A N 1
ATOM 691 C CA . ILE A 1 94 ? 39.251 -18.098 -16.714 1.00 46.84 94 ILE A CA 1
ATOM 692 C C . ILE A 1 94 ? 39.728 -19.271 -17.580 1.00 46.84 94 ILE A C 1
ATOM 694 O O . ILE A 1 94 ? 39.161 -20.361 -17.497 1.00 46.84 94 ILE A O 1
ATOM 698 N N . SER A 1 95 ? 40.682 -19.002 -18.475 1.00 50.12 95 SER A N 1
ATOM 699 C CA . SER A 1 95 ? 41.495 -20.032 -19.139 1.00 50.12 95 SER A CA 1
ATOM 700 C C . SER A 1 95 ? 42.446 -20.697 -18.157 1.00 50.12 95 SER A C 1
ATOM 702 O O . SER A 1 95 ? 42.923 -19.986 -17.244 1.00 50.12 95 SER A O 1
#

Sequence (95 aa):
MASVQDTAQNFGLGGGGYADDLDAI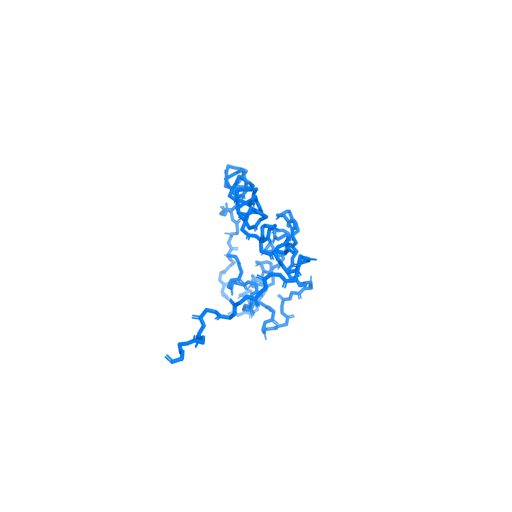LCSFGAIGLVVNEINRDMGLLDLTHELITPAIQGKLAYIHALACTAIKLRIFPFALSLSKGEWKNPGSIS